Protein AF-A0A3N0ZT51-F1 (afdb_monomer_lite)

Radius of gyration: 13.77 Å; chains: 1; bounding box: 39×32×30 Å

Sequence (125 aa):
MFLSVLNQKEKENFIELAHYISACDADFSSIEKNWINRCSKEMNIENYKVQNKNLDEILKEFSSSSFVSKTSILLEILELMLSDTTYHIKEKEVVKRLCEDWKITDEQFENIIFWLKDKNHILNT

pLDDT: mean 88.54, std 10.06, range [50.12, 97.62]

Foldseek 3Di:
DLQCVDDPLLLLLLLLLLVQLCVVDPDSDPLSVVLSCVSCVVNVNNVRDHPNDDLVVSLVSCLPPDPSSLLVSLLSLVVSQVVDPDNDPVSVVSSVVSCVSSVPDPVNVVVSVVVSVVVVVVVVD

Secondary structure (DSSP, 8-state):
--GGGS-HHHHHHHHHHHHHHHTTSS---HHHHHHHHHHHHHHT-TT-------HHHHHHHHTTS-HHHHHHHHHHHHHHHHHSSS--HHHHHHHHHHHHHHT--HHHHHHHHHHHHHHHHHHT-

Structure (mmCIF, N/CA/C/O backbone):
data_AF-A0A3N0ZT51-F1
#
_entry.id   AF-A0A3N0ZT51-F1
#
loop_
_atom_site.group_PDB
_atom_site.id
_atom_site.type_symbol
_atom_site.label_atom_id
_atom_site.label_alt_id
_atom_site.label_comp_id
_atom_site.label_asym_id
_atom_site.label_entity_id
_atom_site.label_seq_id
_atom_site.pdbx_PDB_ins_code
_atom_site.Cartn_x
_atom_site.Cartn_y
_atom_site.Cartn_z
_atom_site.occupancy
_atom_site.B_iso_or_equiv
_atom_site.auth_seq_id
_atom_site.auth_comp_id
_atom_site.auth_asym_id
_atom_site.auth_atom_id
_atom_site.pdbx_PDB_model_num
ATOM 1 N N . MET A 1 1 ? 9.169 -4.769 5.806 1.00 83.12 1 MET A N 1
ATOM 2 C CA . MET A 1 1 ? 7.787 -4.315 5.660 1.00 83.12 1 MET A CA 1
ATOM 3 C C . MET A 1 1 ? 7.397 -3.533 6.913 1.00 83.12 1 MET A C 1
ATOM 5 O O . MET A 1 1 ? 7.953 -3.798 7.980 1.00 83.12 1 MET A O 1
ATOM 9 N N . PHE A 1 2 ? 6.544 -2.521 6.772 1.00 91.00 2 PHE A N 1
ATOM 10 C CA . PHE A 1 2 ? 6.125 -1.594 7.830 1.00 91.00 2 PHE A CA 1
ATOM 11 C C . PHE A 1 2 ? 4.629 -1.717 8.155 1.00 91.00 2 PHE A C 1
ATOM 13 O O . PHE A 1 2 ? 4.032 -0.783 8.686 1.00 91.00 2 PHE A O 1
ATOM 20 N N . LEU A 1 3 ? 3.994 -2.848 7.838 1.00 94.62 3 LEU A N 1
ATOM 21 C CA . LEU A 1 3 ? 2.533 -2.983 7.881 1.00 94.62 3 LEU A CA 1
ATOM 22 C C . LEU A 1 3 ? 1.979 -3.197 9.293 1.00 94.62 3 LEU A C 1
ATOM 24 O O . LEU A 1 3 ? 0.774 -3.087 9.525 1.00 94.62 3 LEU A O 1
ATOM 28 N N . SER A 1 4 ? 2.852 -3.457 10.265 1.00 92.25 4 SER A N 1
ATOM 29 C CA . SER A 1 4 ? 2.482 -3.575 11.679 1.00 92.25 4 SER A CA 1
ATOM 30 C C . SER A 1 4 ? 1.893 -2.289 12.274 1.00 92.25 4 SER A C 1
ATOM 32 O O . SER A 1 4 ? 1.164 -2.370 13.261 1.00 92.25 4 SER A O 1
ATOM 34 N N . VAL A 1 5 ? 2.157 -1.122 11.669 1.00 94.62 5 VAL A N 1
ATOM 35 C CA . VAL A 1 5 ? 1.617 0.177 12.119 1.00 94.62 5 VAL A CA 1
ATOM 36 C C . VAL A 1 5 ? 0.139 0.370 11.772 1.00 94.62 5 VAL A C 1
ATOM 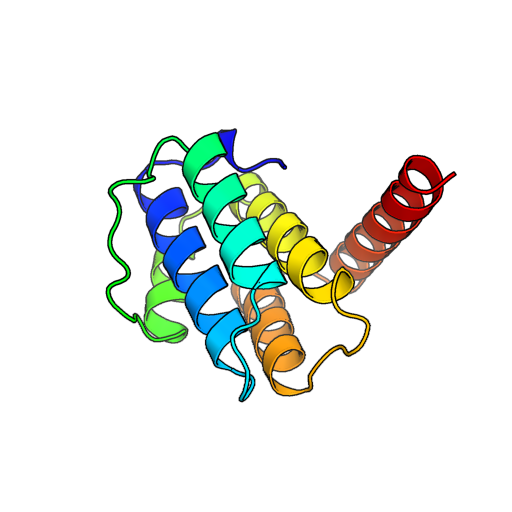38 O O . VAL A 1 5 ? -0.501 1.275 12.304 1.00 94.62 5 VAL A O 1
ATOM 41 N N . LEU A 1 6 ? -0.401 -0.456 10.872 1.00 97.00 6 LEU A N 1
ATOM 42 C CA . LEU A 1 6 ? -1.764 -0.326 10.375 1.00 97.00 6 LEU A CA 1
ATOM 43 C C . LEU A 1 6 ? -2.781 -0.841 11.395 1.00 97.00 6 LEU A C 1
ATOM 45 O O . LEU A 1 6 ? -2.596 -1.886 12.026 1.00 97.00 6 LEU A O 1
ATOM 49 N N . ASN A 1 7 ? -3.909 -0.144 11.518 1.00 96.44 7 ASN A N 1
ATOM 50 C CA . ASN A 1 7 ? -5.058 -0.676 12.249 1.00 96.44 7 ASN A CA 1
ATOM 51 C C . ASN A 1 7 ? -5.790 -1.757 11.429 1.00 96.44 7 ASN A C 1
ATOM 53 O O . ASN A 1 7 ? -5.563 -1.904 10.231 1.00 96.44 7 ASN A O 1
ATOM 57 N N . GLN A 1 8 ? -6.703 -2.506 12.054 1.00 96.00 8 GLN A N 1
ATOM 58 C CA . GLN A 1 8 ? -7.387 -3.630 11.396 1.00 96.00 8 GLN A CA 1
ATOM 59 C C . GLN A 1 8 ? -8.058 -3.247 10.066 1.00 96.00 8 GLN A C 1
ATOM 61 O O . GLN A 1 8 ? -7.908 -3.950 9.072 1.00 96.00 8 GLN A O 1
ATOM 66 N N . LYS A 1 9 ? -8.749 -2.106 10.027 1.00 95.81 9 LYS A N 1
ATOM 67 C CA . LYS A 1 9 ? -9.434 -1.630 8.823 1.00 95.81 9 LYS A CA 1
ATOM 68 C C . LYS A 1 9 ? -8.443 -1.240 7.724 1.00 95.81 9 LYS A C 1
ATOM 70 O O . LYS A 1 9 ? -8.695 -1.490 6.549 1.00 95.81 9 LYS A O 1
ATOM 75 N N . GLU A 1 10 ? -7.319 -0.634 8.093 1.00 97.50 10 GLU A N 1
ATOM 76 C CA . GLU A 1 10 ? -6.246 -0.292 7.155 1.00 97.50 10 GLU A CA 1
ATOM 77 C C . GLU A 1 10 ? -5.590 -1.545 6.569 1.00 97.50 10 GLU A C 1
ATOM 79 O O . GLU A 1 10 ? -5.355 -1.589 5.367 1.00 97.50 10 GLU A O 1
ATOM 84 N N . LYS A 1 11 ? -5.361 -2.581 7.386 1.00 97.62 11 LYS A N 1
ATOM 85 C CA . LYS A 1 11 ? -4.789 -3.862 6.940 1.00 97.62 11 LYS A CA 1
ATOM 86 C C . LYS A 1 11 ? -5.654 -4.540 5.877 1.00 97.62 11 LYS A C 1
ATOM 88 O O . LYS A 1 11 ? -5.149 -4.984 4.853 1.00 97.62 11 LYS A O 1
ATOM 93 N N . GLU A 1 12 ? -6.964 -4.588 6.099 1.00 97.00 12 GLU A N 1
ATOM 94 C CA . GLU A 1 12 ? -7.912 -5.175 5.145 1.00 97.00 12 GLU A CA 1
ATOM 95 C C . GLU A 1 12 ? -7.930 -4.400 3.822 1.00 97.00 12 GLU A C 1
ATOM 97 O O . GLU A 1 12 ? -7.799 -4.988 2.751 1.00 97.00 12 GLU A O 1
ATOM 102 N N . ASN A 1 13 ? -8.003 -3.066 3.885 1.00 97.06 13 ASN A N 1
ATOM 103 C CA . ASN A 1 13 ? -7.973 -2.235 2.678 1.00 97.06 13 ASN A CA 1
ATOM 104 C C . ASN A 1 13 ? -6.607 -2.236 1.982 1.00 97.06 13 ASN A C 1
ATOM 106 O O . ASN A 1 13 ? -6.548 -2.029 0.774 1.00 97.06 13 ASN A O 1
ATOM 110 N N . PHE A 1 14 ? -5.514 -2.489 2.705 1.00 97.19 14 PHE A N 1
ATOM 111 C CA . PHE A 1 14 ? -4.203 -2.678 2.094 1.00 97.19 14 PHE A CA 1
ATOM 112 C C . PHE A 1 14 ? -4.189 -3.930 1.215 1.00 97.19 14 PHE A C 1
ATOM 114 O O . PHE A 1 14 ? -3.679 -3.883 0.098 1.00 97.19 14 PHE A O 1
ATOM 121 N N . ILE A 1 15 ? -4.796 -5.030 1.675 1.00 96.50 15 ILE A N 1
ATOM 122 C CA . ILE A 1 15 ? -4.924 -6.242 0.858 1.00 96.50 15 ILE A CA 1
ATOM 123 C C . ILE A 1 15 ? -5.822 -5.994 -0.355 1.00 96.50 15 ILE A C 1
ATOM 125 O O . ILE A 1 15 ? -5.449 -6.410 -1.446 1.00 96.50 15 ILE A O 1
ATOM 129 N N . GLU A 1 16 ? -6.940 -5.273 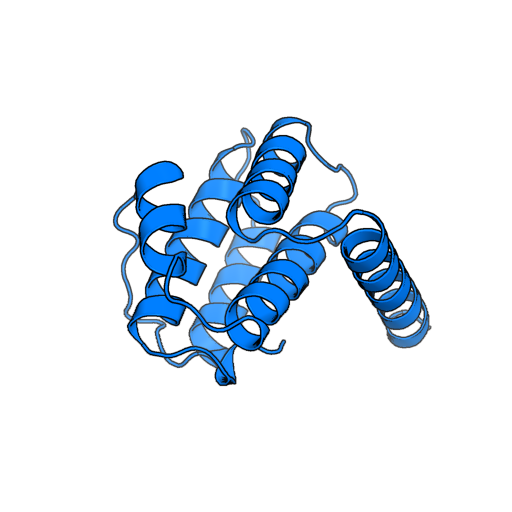-0.209 1.00 96.44 16 GLU A N 1
ATOM 130 C CA . GLU A 1 16 ? -7.759 -4.853 -1.361 1.00 96.44 16 GLU A CA 1
ATOM 131 C C . GLU A 1 16 ? -6.940 -4.045 -2.378 1.00 96.44 16 GLU A C 1
ATOM 133 O O . GLU A 1 16 ? -7.011 -4.316 -3.574 1.00 96.44 16 GLU A O 1
ATOM 138 N N . LEU A 1 17 ? -6.123 -3.093 -1.912 1.00 95.50 17 LEU A N 1
ATOM 139 C CA . LEU A 1 17 ? -5.272 -2.267 -2.769 1.00 95.50 17 LEU A CA 1
ATOM 140 C C . LEU A 1 17 ? -4.218 -3.095 -3.508 1.00 95.50 17 LEU A C 1
ATOM 142 O O . LEU A 1 17 ? -4.070 -2.949 -4.719 1.00 95.50 17 LEU A O 1
ATOM 146 N N . ALA A 1 18 ? -3.504 -3.970 -2.797 1.00 92.81 18 ALA A N 1
ATOM 147 C CA . ALA A 1 18 ? -2.496 -4.833 -3.400 1.00 92.81 18 ALA A CA 1
ATOM 148 C C . ALA A 1 18 ? -3.121 -5.762 -4.452 1.00 92.81 18 ALA A C 1
ATOM 150 O O . ALA A 1 18 ? -2.586 -5.911 -5.545 1.00 92.81 18 ALA A O 1
ATOM 151 N N . HIS A 1 19 ? -4.300 -6.319 -4.160 1.00 91.81 19 HIS A N 1
ATOM 152 C CA . HIS A 1 19 ? -5.026 -7.162 -5.107 1.00 91.81 19 HIS A CA 1
ATOM 153 C C . HIS A 1 19 ? -5.548 -6.376 -6.319 1.00 91.81 19 HIS A C 1
ATOM 155 O O . HIS A 1 19 ? -5.544 -6.901 -7.428 1.00 91.81 19 HIS A O 1
ATOM 161 N N . TYR A 1 20 ? -5.983 -5.126 -6.124 1.00 91.88 20 TYR A N 1
ATOM 162 C CA . TYR A 1 20 ? -6.405 -4.236 -7.206 1.00 91.88 20 TYR A CA 1
ATOM 163 C C . TYR A 1 20 ? -5.242 -3.921 -8.154 1.00 91.88 20 TYR A C 1
ATOM 165 O O . TYR A 1 20 ? -5.403 -4.025 -9.369 1.00 91.88 20 TYR A O 1
ATOM 173 N N . ILE A 1 21 ? -4.073 -3.561 -7.611 1.00 88.56 21 ILE A N 1
ATOM 174 C CA . ILE A 1 21 ? -2.874 -3.232 -8.399 1.00 88.56 21 ILE A CA 1
ATOM 175 C C . ILE A 1 21 ? -2.424 -4.450 -9.196 1.00 88.56 21 ILE A C 1
ATOM 177 O O . ILE A 1 21 ? -2.342 -4.372 -10.417 1.00 88.56 21 ILE A O 1
ATOM 181 N N . SER A 1 22 ? -2.286 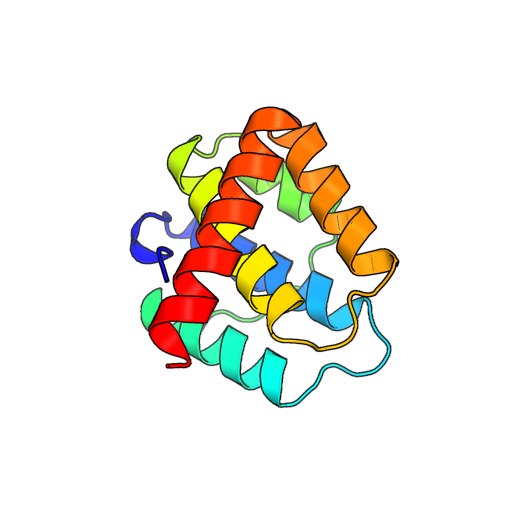-5.601 -8.543 1.00 84.50 22 SER A N 1
ATOM 182 C CA . SER A 1 22 ? -1.883 -6.837 -9.216 1.00 84.50 22 SER A CA 1
ATOM 183 C C . SER A 1 22 ? -2.902 -7.392 -10.220 1.00 84.50 22 SER A C 1
ATOM 185 O O . SER A 1 22 ? -2.590 -8.286 -11.002 1.00 84.50 22 SER A O 1
ATOM 187 N N . ALA A 1 23 ? -4.141 -6.892 -10.214 1.00 84.56 23 ALA A N 1
ATOM 188 C CA . ALA A 1 23 ? -5.161 -7.220 -11.211 1.00 84.56 23 ALA A CA 1
ATOM 189 C C . ALA A 1 23 ? -5.246 -6.193 -12.356 1.00 84.56 23 ALA A C 1
ATOM 191 O O . ALA A 1 23 ? -6.030 -6.378 -13.291 1.00 84.56 23 ALA A O 1
ATOM 192 N N . CYS A 1 24 ? -4.491 -5.089 -12.290 1.00 79.69 24 CYS A N 1
ATOM 193 C CA . CYS A 1 24 ? -4.473 -4.077 -13.347 1.00 79.69 24 CYS A CA 1
ATOM 194 C C . CYS A 1 24 ? -3.776 -4.591 -14.615 1.00 79.69 24 CYS A C 1
ATOM 196 O O . CYS A 1 24 ? -4.172 -4.207 -15.731 1.00 79.69 24 CYS A O 1
ATOM 198 N N . ASP A 1 25 ? -2.807 -5.488 -14.442 1.00 69.62 25 ASP A N 1
ATOM 199 C CA . ASP A 1 25 ? -2.130 -6.193 -15.520 1.00 69.62 25 ASP A CA 1
ATOM 200 C C . ASP A 1 25 ? -2.780 -7.545 -15.817 1.00 69.62 25 ASP A C 1
ATOM 202 O O . ASP A 1 25 ? -3.536 -8.109 -15.027 1.00 69.62 25 ASP A O 1
ATOM 206 N N . ALA A 1 26 ? -2.548 -8.041 -17.033 1.00 57.84 26 ALA A N 1
ATOM 207 C CA . ALA A 1 26 ? -3.212 -9.243 -17.532 1.00 57.84 26 ALA A CA 1
ATOM 208 C C . ALA A 1 26 ? -2.737 -10.535 -16.842 1.00 57.84 26 ALA A C 1
ATOM 210 O O . ALA A 1 26 ? -3.337 -11.585 -17.076 1.00 57.84 26 ALA A O 1
ATOM 211 N N . ASP A 1 27 ? -1.685 -10.473 -16.022 1.00 62.91 27 ASP A N 1
ATOM 212 C CA . ASP A 1 27 ? -1.069 -11.648 -15.419 1.00 62.91 27 ASP A CA 1
ATOM 213 C C . ASP A 1 27 ? -0.766 -11.414 -13.935 1.00 62.91 27 ASP A C 1
ATOM 215 O O . ASP A 1 27 ? 0.290 -10.907 -13.572 1.00 62.91 27 ASP A O 1
ATOM 219 N N . PHE A 1 28 ? -1.711 -11.799 -13.069 1.00 69.12 28 PHE A N 1
ATOM 220 C CA . PHE A 1 28 ? -1.505 -11.819 -11.620 1.00 69.12 28 PHE A CA 1
ATOM 221 C C . PHE A 1 28 ? -0.490 -12.914 -11.272 1.00 69.12 28 PHE A C 1
ATOM 223 O O . PHE A 1 28 ? -0.835 -14.098 -11.081 1.00 69.12 28 PHE A O 1
ATOM 230 N N . SER A 1 29 ? 0.776 -12.521 -11.234 1.00 72.94 29 SER A N 1
ATOM 231 C CA . SER A 1 29 ? 1.915 -13.421 -11.227 1.00 72.94 29 SER A CA 1
ATOM 232 C C . SER A 1 29 ? 2.018 -14.195 -9.909 1.00 72.94 29 SER A C 1
ATOM 234 O O . SER A 1 29 ? 1.477 -13.834 -8.858 1.00 72.94 29 SER A O 1
ATOM 236 N N . SER A 1 30 ? 2.753 -15.309 -9.926 1.00 78.44 30 SER A N 1
ATOM 237 C CA . SER A 1 30 ? 3.064 -16.043 -8.694 1.00 78.44 30 SER A CA 1
ATOM 238 C C . SER A 1 30 ? 3.903 -15.222 -7.709 1.00 78.44 30 SER A C 1
ATOM 240 O O . SER A 1 30 ? 3.858 -15.490 -6.509 1.00 78.44 30 SER A O 1
ATOM 242 N N . ILE A 1 31 ? 4.675 -14.246 -8.200 1.00 78.88 31 ILE A N 1
ATOM 243 C CA . ILE A 1 31 ? 5.520 -13.375 -7.373 1.00 78.88 31 ILE A CA 1
ATOM 244 C C . ILE A 1 31 ? 4.632 -12.468 -6.522 1.00 78.88 31 ILE A C 1
ATOM 246 O O . ILE A 1 31 ? 4.767 -12.463 -5.298 1.00 78.88 31 ILE A O 1
ATOM 250 N N . GLU A 1 32 ? 3.659 -11.805 -7.141 1.00 82.44 32 GLU A N 1
ATOM 251 C CA . GLU A 1 32 ? 2.728 -10.909 -6.451 1.00 82.44 32 GLU A CA 1
ATOM 252 C C . GLU A 1 32 ? 1.850 -11.663 -5.450 1.00 82.44 32 GLU A C 1
ATOM 254 O O . GLU A 1 32 ? 1.715 -11.248 -4.300 1.00 82.44 32 GLU A O 1
ATOM 259 N N . LYS A 1 33 ? 1.335 -12.844 -5.822 1.00 87.06 33 LYS A N 1
ATOM 260 C CA . LYS A 1 33 ? 0.587 -13.718 -4.896 1.00 87.06 33 LYS A CA 1
ATOM 261 C C . LYS A 1 33 ? 1.405 -14.077 -3.659 1.00 87.06 33 LYS A C 1
ATOM 263 O O . LYS A 1 33 ? 0.901 -14.041 -2.534 1.00 87.06 33 LYS A O 1
ATOM 268 N N . ASN A 1 34 ? 2.673 -14.433 -3.858 1.00 88.81 34 ASN A N 1
ATOM 269 C CA . ASN A 1 34 ? 3.574 -14.754 -2.758 1.00 88.81 34 ASN A CA 1
ATOM 270 C C . ASN A 1 34 ? 3.870 -13.526 -1.892 1.00 88.81 34 ASN A C 1
ATOM 272 O O . ASN A 1 34 ? 3.959 -13.662 -0.671 1.00 88.81 34 ASN A O 1
ATOM 276 N N . TRP A 1 35 ? 4.004 -12.347 -2.498 1.00 89.44 35 TRP A N 1
ATOM 277 C CA . TRP A 1 35 ? 4.213 -11.093 -1.783 1.00 89.44 35 TRP A CA 1
ATOM 278 C C . TRP A 1 35 ? 2.991 -10.712 -0.933 1.00 89.44 35 TRP A C 1
ATOM 280 O O . TRP A 1 35 ? 3.131 -10.542 0.277 1.00 89.44 35 TRP A O 1
ATOM 290 N N . ILE A 1 36 ? 1.781 -10.732 -1.504 1.00 92.00 36 ILE A N 1
ATOM 291 C CA . ILE A 1 36 ? 0.523 -10.452 -0.786 1.00 92.00 36 ILE A CA 1
ATOM 292 C C . ILE A 1 36 ? 0.326 -11.419 0.392 1.00 92.00 36 ILE A C 1
ATOM 294 O O . ILE A 1 36 ? -0.101 -11.016 1.478 1.00 92.00 36 ILE A O 1
ATOM 298 N N . ASN A 1 37 ? 0.686 -12.696 0.223 1.00 92.81 37 ASN A N 1
ATOM 299 C CA . ASN A 1 37 ? 0.647 -13.679 1.309 1.00 92.81 37 ASN A CA 1
ATOM 300 C C . ASN A 1 37 ? 1.621 -13.315 2.448 1.00 92.81 37 ASN A C 1
ATOM 302 O O . ASN A 1 37 ? 1.261 -13.406 3.621 1.00 92.81 37 ASN A O 1
ATOM 306 N N . ARG A 1 38 ? 2.839 -12.847 2.134 1.00 93.44 38 ARG A N 1
ATOM 307 C CA . ARG A 1 38 ? 3.792 -12.373 3.158 1.00 93.44 38 ARG A CA 1
ATOM 308 C C . ARG A 1 38 ? 3.241 -11.172 3.924 1.00 93.44 38 ARG A C 1
ATOM 310 O O . ARG A 1 38 ? 3.286 -11.196 5.151 1.00 93.44 38 ARG A O 1
ATOM 317 N N . CYS A 1 39 ? 2.660 -10.195 3.230 1.00 94.06 39 CYS A N 1
ATOM 318 C CA . CYS A 1 39 ? 2.013 -9.050 3.871 1.00 94.06 39 CYS A CA 1
ATOM 319 C C . CYS A 1 39 ? 0.854 -9.482 4.780 1.00 94.06 39 CYS A C 1
ATOM 321 O O . CYS A 1 39 ? 0.734 -9.015 5.910 1.00 94.06 39 CYS A O 1
ATOM 323 N N . SER A 1 40 ? 0.019 -10.417 4.314 1.00 95.12 40 SER A N 1
ATOM 324 C CA . SER A 1 40 ? -1.110 -10.945 5.095 1.00 95.12 40 SER A CA 1
ATOM 325 C C . SER A 1 40 ? -0.643 -11.596 6.399 1.00 95.12 40 SER A C 1
ATOM 327 O O . SER A 1 40 ? -1.247 -11.364 7.447 1.00 95.12 40 SER A O 1
ATOM 329 N N . LYS A 1 41 ? 0.462 -12.354 6.347 1.00 95.31 41 LYS A N 1
ATOM 330 C CA . LYS A 1 41 ? 1.097 -12.974 7.521 1.00 95.31 41 LYS A CA 1
ATOM 331 C C . LYS A 1 41 ? 1.680 -11.953 8.486 1.00 95.31 41 LYS A C 1
ATOM 333 O O . LYS A 1 41 ? 1.440 -12.041 9.682 1.00 95.31 41 LYS A O 1
ATOM 338 N N . GLU A 1 42 ? 2.421 -10.966 7.987 1.00 94.81 42 GLU A N 1
ATOM 339 C CA . GLU A 1 42 ? 2.967 -9.893 8.830 1.00 94.81 42 GLU A CA 1
ATOM 340 C C . GLU A 1 42 ? 1.856 -9.157 9.594 1.00 94.81 42 GLU A C 1
ATOM 342 O O . GLU A 1 42 ? 1.979 -8.859 10.784 1.00 94.81 42 GLU A O 1
ATOM 347 N N . MET A 1 43 ? 0.738 -8.896 8.917 1.00 96.12 43 MET A N 1
ATOM 348 C CA . MET A 1 43 ? -0.404 -8.190 9.484 1.00 96.12 43 MET A CA 1
ATOM 349 C C . MET A 1 43 ? -1.317 -9.067 10.356 1.00 96.12 43 MET A C 1
ATOM 351 O O . MET A 1 43 ? -2.159 -8.500 11.060 1.00 96.12 43 MET A O 1
ATOM 355 N N . ASN A 1 44 ? -1.127 -10.393 10.368 1.00 95.94 44 ASN A N 1
ATOM 356 C CA . ASN A 1 44 ? -1.991 -11.400 11.003 1.00 95.94 44 ASN A CA 1
ATOM 357 C C . ASN A 1 44 ? -3.452 -11.355 10.504 1.00 95.94 44 ASN A C 1
ATOM 359 O O . ASN A 1 44 ? -4.392 -11.337 11.302 1.00 95.94 44 ASN A O 1
ATOM 363 N N . ILE A 1 45 ? -3.648 -11.269 9.184 1.00 96.25 45 ILE A N 1
ATOM 364 C CA . ILE A 1 45 ? -4.973 -11.218 8.539 1.00 96.25 45 ILE A CA 1
ATOM 365 C C . ILE A 1 45 ? -5.129 -12.237 7.403 1.00 96.25 45 ILE A C 1
ATOM 367 O O . ILE A 1 45 ? -5.885 -12.018 6.463 1.00 96.25 45 ILE A O 1
ATOM 371 N N . GLU A 1 46 ? -4.455 -13.381 7.478 1.00 94.75 46 GLU A N 1
ATOM 372 C CA . GLU A 1 46 ? -4.474 -14.429 6.444 1.00 94.75 46 GLU A CA 1
ATOM 373 C C . GLU A 1 46 ? -5.875 -14.993 6.160 1.00 94.75 46 GLU A C 1
ATOM 375 O O . GLU A 1 46 ? -6.116 -15.573 5.104 1.00 94.75 46 GLU A O 1
ATOM 380 N N . ASN A 1 47 ? -6.810 -14.816 7.096 1.00 93.31 47 ASN A N 1
ATOM 381 C CA . ASN A 1 47 ? -8.206 -15.225 6.944 1.00 93.31 47 ASN A CA 1
ATOM 382 C C . ASN A 1 47 ? -9.071 -14.188 6.207 1.00 93.31 47 ASN A C 1
ATOM 384 O O . ASN A 1 47 ? -10.243 -14.463 5.932 1.00 93.31 47 ASN A O 1
ATOM 388 N N . TYR A 1 48 ? -8.533 -12.999 5.914 1.00 95.19 48 TYR A N 1
ATOM 389 C CA . TYR A 1 48 ? -9.240 -11.981 5.150 1.00 95.19 48 TYR A CA 1
ATOM 390 C C . TYR A 1 48 ? -9.486 -12.466 3.721 1.00 95.19 48 TYR A C 1
ATOM 392 O O . TYR A 1 48 ? -8.603 -13.014 3.063 1.00 95.19 48 TYR A O 1
ATOM 400 N N . LYS A 1 49 ? -10.708 -12.256 3.234 1.00 93.81 49 LYS A 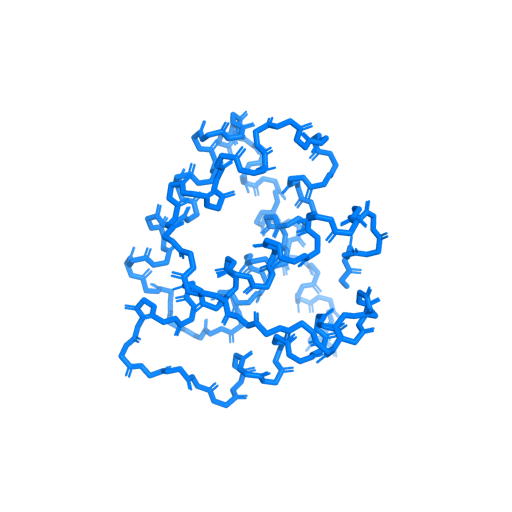N 1
ATOM 401 C CA . LYS A 1 49 ? -11.096 -12.590 1.864 1.00 93.81 49 LYS A CA 1
ATOM 402 C C . LYS A 1 49 ? -11.312 -11.305 1.096 1.00 93.81 49 LYS A C 1
ATOM 404 O O . LYS A 1 49 ? -12.125 -10.487 1.519 1.00 93.81 49 LYS A O 1
ATOM 409 N N . VAL A 1 50 ? -10.636 -11.187 -0.041 1.00 94.19 50 VAL A N 1
ATOM 410 C CA . VAL A 1 50 ? -10.773 -10.044 -0.943 1.00 94.19 50 VAL A CA 1
ATOM 411 C C . VAL A 1 50 ? -12.225 -9.904 -1.399 1.00 94.19 50 VAL A C 1
ATOM 413 O O . VAL A 1 50 ? -12.857 -10.875 -1.822 1.00 94.19 50 VAL A O 1
ATOM 416 N N . GLN A 1 51 ? -12.750 -8.693 -1.278 1.00 95.44 51 GLN A N 1
ATOM 417 C CA . GLN A 1 51 ? -14.100 -8.277 -1.639 1.00 95.44 51 GLN A CA 1
ATOM 418 C C . GLN A 1 51 ? -14.152 -7.627 -3.030 1.00 95.44 51 GLN A C 1
ATOM 420 O O . GLN A 1 51 ? -15.246 -7.401 -3.540 1.00 95.44 51 GLN A O 1
ATOM 425 N N . ASN A 1 52 ? -12.998 -7.389 -3.665 1.00 93.00 52 ASN A N 1
ATOM 426 C CA . ASN A 1 52 ? -12.854 -6.745 -4.975 1.00 93.00 52 ASN A CA 1
ATOM 427 C C . ASN A 1 52 ? -13.401 -5.313 -4.976 1.00 93.00 52 ASN A C 1
ATOM 429 O O . ASN A 1 52 ? -14.152 -4.922 -5.874 1.00 93.00 52 ASN A O 1
ATOM 433 N N . LYS A 1 53 ? -13.035 -4.538 -3.950 1.00 94.12 53 LYS A N 1
ATOM 434 C CA . LYS A 1 53 ? -13.380 -3.116 -3.888 1.00 94.12 53 LYS A CA 1
ATOM 435 C C . LYS A 1 53 ? -12.766 -2.372 -5.071 1.00 94.12 53 LYS A C 1
ATOM 437 O O . LYS A 1 53 ? -11.657 -2.681 -5.511 1.00 94.12 53 LYS A O 1
ATOM 442 N N . ASN A 1 54 ? -13.470 -1.364 -5.571 1.00 94.19 54 ASN A N 1
ATOM 443 C CA . ASN A 1 54 ? -12.883 -0.472 -6.567 1.00 94.19 54 ASN A CA 1
ATOM 444 C C . ASN A 1 54 ? -11.920 0.530 -5.904 1.00 94.19 54 ASN A C 1
ATOM 446 O O . ASN A 1 54 ? -11.941 0.735 -4.689 1.00 94.19 54 ASN A O 1
ATOM 450 N N . LEU A 1 55 ? -11.073 1.178 -6.707 1.00 93.12 55 LEU A N 1
ATOM 451 C CA . LEU A 1 55 ? -10.040 2.064 -6.173 1.00 93.12 55 LEU A CA 1
ATOM 452 C C . LEU A 1 55 ? -10.613 3.263 -5.398 1.00 93.12 55 LEU A C 1
ATOM 454 O O . LEU A 1 55 ? -10.030 3.662 -4.397 1.00 93.12 55 LEU A O 1
ATOM 458 N N . ASP A 1 56 ? -11.763 3.812 -5.797 1.00 94.56 56 ASP A N 1
ATOM 459 C CA . ASP A 1 56 ? -12.380 4.952 -5.100 1.00 94.56 56 ASP A CA 1
ATOM 460 C C . ASP A 1 56 ? -12.878 4.555 -3.702 1.00 94.56 56 ASP A C 1
ATOM 462 O O . ASP A 1 56 ? -12.713 5.305 -2.737 1.00 94.56 56 ASP A O 1
ATOM 466 N N . GLU A 1 57 ? -13.442 3.352 -3.570 1.00 94.81 57 GLU A N 1
ATOM 467 C CA . GLU A 1 57 ? -13.825 2.778 -2.277 1.00 94.81 57 GLU A CA 1
ATOM 468 C C . GLU A 1 57 ? -12.604 2.583 -1.380 1.00 94.81 57 GLU A C 1
ATOM 470 O O . GLU A 1 57 ? -12.634 2.973 -0.214 1.00 94.81 57 GLU A O 1
ATOM 475 N N . ILE A 1 58 ? -11.518 2.033 -1.927 1.00 95.44 58 ILE A N 1
ATOM 476 C CA . ILE A 1 58 ? -10.271 1.800 -1.193 1.00 95.44 58 ILE A CA 1
ATOM 477 C C . ILE A 1 58 ? -9.674 3.129 -0.703 1.00 95.44 58 ILE A C 1
ATOM 479 O O . ILE A 1 58 ? -9.374 3.270 0.484 1.00 95.44 58 ILE A O 1
ATOM 483 N N . LEU A 1 59 ? -9.539 4.130 -1.581 1.00 93.81 59 LEU A N 1
ATOM 484 C CA . LEU A 1 59 ? -8.970 5.436 -1.225 1.00 93.81 59 LEU A CA 1
ATOM 485 C C . LEU A 1 59 ? -9.792 6.154 -0.154 1.00 93.81 59 LEU A C 1
ATOM 487 O O . LEU A 1 59 ? -9.231 6.738 0.780 1.00 93.81 59 LEU A O 1
ATOM 491 N N . LYS A 1 60 ? -11.123 6.057 -0.233 1.00 94.00 60 LYS A N 1
ATOM 492 C CA . LYS A 1 60 ? -12.021 6.627 0.773 1.00 94.00 60 LYS A CA 1
ATOM 493 C C . LYS A 1 60 ? -11.744 6.067 2.166 1.00 94.00 60 LYS A C 1
ATOM 495 O O . LYS A 1 60 ? -11.768 6.831 3.133 1.00 94.00 60 LYS A O 1
ATOM 500 N N . GLU A 1 61 ? -11.442 4.776 2.282 1.00 94.00 61 GLU A N 1
ATOM 501 C CA . GLU A 1 61 ? -11.158 4.144 3.574 1.00 94.00 61 GLU A CA 1
ATOM 502 C C . GLU A 1 61 ? -9.833 4.597 4.193 1.00 94.00 61 GLU A C 1
ATOM 504 O O . GLU A 1 61 ? -9.705 4.604 5.419 1.00 94.00 61 GLU A O 1
ATOM 509 N N . PHE A 1 62 ? -8.890 5.063 3.371 1.00 94.69 62 PHE A N 1
ATOM 510 C CA . PHE A 1 62 ? -7.633 5.652 3.829 1.00 94.69 62 PHE A CA 1
ATOM 511 C C . PHE A 1 62 ? -7.706 7.162 4.070 1.00 94.69 62 PHE A C 1
ATOM 513 O O . PHE A 1 62 ? -6.747 7.747 4.571 1.00 94.69 62 PHE A O 1
ATOM 520 N N . SER A 1 63 ? -8.816 7.834 3.755 1.00 90.38 63 SER A N 1
ATOM 521 C CA . SER A 1 63 ? -8.918 9.297 3.879 1.00 90.38 63 SER A CA 1
ATOM 522 C C . SER A 1 63 ? -8.559 9.802 5.286 1.00 90.38 63 SER A C 1
ATOM 524 O O . SER A 1 63 ? -7.756 10.731 5.421 1.00 90.38 63 SER A O 1
ATOM 526 N N . SER A 1 64 ? -9.050 9.121 6.328 1.00 89.62 64 SER A N 1
ATOM 527 C CA . SER A 1 64 ? -8.783 9.417 7.742 1.00 89.62 64 SER A CA 1
ATOM 528 C C . SER A 1 64 ? -7.519 8.762 8.309 1.00 89.62 64 SER A C 1
ATOM 530 O O . SER A 1 64 ? -7.221 8.950 9.488 1.00 89.62 64 SER A O 1
ATOM 532 N N . SER A 1 65 ? -6.789 7.975 7.516 1.00 96.06 65 SER A N 1
ATOM 533 C CA . SER A 1 65 ? -5.556 7.329 7.964 1.00 96.06 65 SER A CA 1
ATOM 534 C C . SER A 1 65 ? -4.464 8.347 8.261 1.00 96.06 65 SER A C 1
ATOM 536 O O . SER A 1 65 ? -4.359 9.398 7.614 1.00 96.06 65 SER A O 1
ATOM 538 N N . SER A 1 66 ? -3.626 8.002 9.240 1.00 95.56 66 SER A N 1
ATOM 539 C CA . SER A 1 66 ? -2.474 8.816 9.614 1.00 95.56 66 SER A CA 1
ATOM 540 C C . SER A 1 66 ? -1.487 8.940 8.448 1.00 9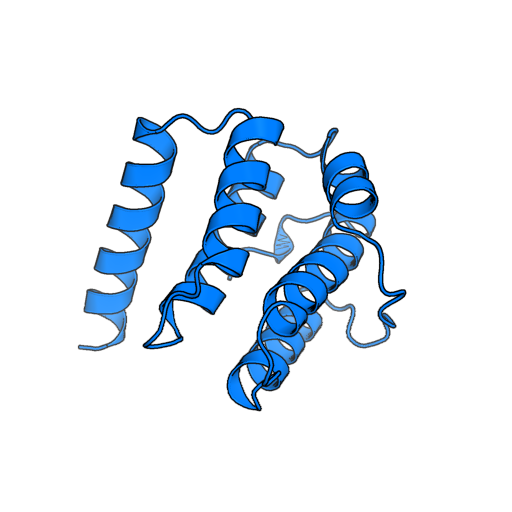5.56 66 SER A C 1
ATOM 542 O O . SER A 1 66 ? -1.420 8.070 7.575 1.00 95.56 66 SER A O 1
ATOM 544 N N . PHE A 1 67 ? -0.686 10.008 8.442 1.00 92.12 67 PHE A N 1
ATOM 545 C CA . PHE A 1 67 ? 0.390 10.163 7.459 1.00 92.12 67 PHE A CA 1
ATOM 546 C C . PHE A 1 67 ? 1.376 8.985 7.503 1.00 92.12 67 PHE A C 1
ATOM 548 O O . PHE A 1 67 ? 1.820 8.519 6.457 1.00 92.12 67 PHE A O 1
ATOM 555 N N . VAL A 1 68 ? 1.656 8.457 8.702 1.00 94.12 68 VAL A N 1
ATOM 556 C CA . VAL A 1 68 ? 2.508 7.275 8.893 1.00 94.12 68 VAL A CA 1
ATOM 557 C C . VAL A 1 68 ? 1.900 6.058 8.198 1.00 94.12 68 VAL A C 1
ATOM 559 O O . VAL A 1 68 ? 2.573 5.459 7.370 1.00 94.12 68 VAL A O 1
ATOM 562 N N . SER A 1 69 ? 0.620 5.749 8.442 1.00 96.31 69 SER A N 1
ATOM 563 C CA . SER A 1 69 ? -0.073 4.622 7.797 1.00 96.31 69 SER A CA 1
ATOM 564 C C . SER A 1 69 ? -0.039 4.739 6.269 1.00 96.31 69 SER A C 1
ATOM 566 O O . SER A 1 69 ? 0.337 3.790 5.589 1.00 96.31 69 SER A O 1
ATOM 568 N N . LYS A 1 70 ? -0.372 5.918 5.726 1.00 95.50 70 LYS A N 1
ATOM 569 C CA . LYS A 1 70 ? -0.351 6.192 4.276 1.00 95.50 70 LYS A CA 1
ATOM 570 C C . LYS A 1 70 ? 1.042 6.007 3.678 1.00 95.50 70 LYS A C 1
ATOM 572 O O . LYS A 1 70 ? 1.193 5.351 2.655 1.00 95.50 70 LYS A O 1
ATOM 577 N N . THR A 1 71 ? 2.067 6.537 4.340 1.00 92.38 71 THR A N 1
ATOM 578 C CA . THR A 1 71 ? 3.455 6.428 3.870 1.00 92.38 71 THR A CA 1
ATOM 579 C C . THR A 1 71 ? 3.951 4.985 3.938 1.00 92.38 71 THR A C 1
ATOM 581 O O . THR A 1 71 ? 4.588 4.522 2.998 1.00 92.38 71 THR A O 1
ATOM 584 N N . SER A 1 72 ? 3.613 4.244 5.000 1.00 94.81 72 SER A N 1
ATOM 585 C CA . SER A 1 72 ? 3.908 2.811 5.103 1.00 94.81 72 SER A CA 1
ATOM 586 C C . SER A 1 72 ? 3.242 2.023 3.980 1.00 94.81 72 SER A C 1
ATOM 588 O O . SER A 1 72 ? 3.915 1.236 3.328 1.00 94.81 72 SER A O 1
ATOM 590 N N . ILE A 1 73 ? 1.962 2.275 3.686 1.00 95.75 73 ILE A N 1
ATOM 591 C CA . ILE A 1 73 ? 1.269 1.633 2.559 1.00 95.75 73 ILE A CA 1
ATOM 592 C C . ILE A 1 73 ? 1.964 1.962 1.235 1.00 95.75 73 ILE A C 1
ATOM 594 O O . ILE A 1 73 ? 2.243 1.053 0.458 1.00 95.75 73 ILE A O 1
ATOM 598 N N . LEU A 1 74 ? 2.267 3.241 0.984 1.00 94.75 74 LEU A N 1
ATOM 599 C CA . LEU A 1 74 ? 2.926 3.673 -0.248 1.00 94.75 74 LEU A CA 1
ATOM 600 C C . LEU A 1 74 ? 4.276 2.972 -0.440 1.00 94.75 74 LEU A C 1
ATOM 602 O O . LEU A 1 74 ? 4.562 2.500 -1.534 1.00 94.75 74 LEU A O 1
ATOM 606 N N . LEU A 1 75 ? 5.081 2.871 0.622 1.00 93.38 75 LEU A N 1
ATOM 607 C CA . LEU A 1 75 ? 6.373 2.184 0.595 1.00 93.38 75 LEU A CA 1
ATOM 608 C C . LEU A 1 75 ? 6.238 0.719 0.171 1.00 93.38 75 LEU A C 1
ATOM 610 O O . LEU A 1 75 ? 6.975 0.278 -0.707 1.00 93.38 75 LEU A O 1
ATOM 614 N N . GLU A 1 76 ? 5.294 -0.016 0.759 1.00 92.31 76 GLU A N 1
ATOM 615 C CA . GLU A 1 76 ? 5.100 -1.432 0.433 1.00 92.31 76 GLU A CA 1
ATOM 616 C C . GLU A 1 76 ? 4.548 -1.626 -0.985 1.00 92.31 76 GLU A C 1
ATOM 618 O O . GLU A 1 76 ? 5.016 -2.496 -1.713 1.00 92.31 76 GLU A O 1
ATOM 623 N N . ILE A 1 77 ? 3.602 -0.788 -1.421 1.00 91.88 77 ILE A N 1
ATOM 624 C CA . ILE A 1 77 ? 3.088 -0.835 -2.798 1.00 91.88 77 ILE A CA 1
ATOM 625 C C . ILE A 1 77 ? 4.200 -0.547 -3.815 1.00 91.88 77 ILE A C 1
ATOM 627 O O . ILE A 1 77 ? 4.321 -1.244 -4.820 1.00 91.88 77 ILE A O 1
ATOM 631 N N . LEU A 1 78 ? 5.053 0.443 -3.549 1.00 89.25 78 LEU A N 1
ATOM 632 C CA . LEU A 1 78 ? 6.193 0.735 -4.414 1.00 89.25 78 LEU A CA 1
ATOM 633 C C . LEU A 1 78 ? 7.219 -0.402 -4.413 1.00 89.25 78 LEU A C 1
ATOM 635 O O . LEU A 1 78 ? 7.821 -0.659 -5.450 1.00 89.25 78 LEU A O 1
ATOM 639 N N . GLU A 1 79 ? 7.418 -1.093 -3.290 1.00 85.75 79 GLU A N 1
ATOM 640 C CA . GLU A 1 79 ? 8.280 -2.277 -3.221 1.00 85.75 79 GLU A CA 1
ATOM 641 C C . GLU A 1 79 ? 7.739 -3.431 -4.073 1.00 85.75 79 GLU A C 1
ATOM 643 O O . GLU A 1 79 ? 8.519 -4.045 -4.802 1.00 85.75 79 GLU A O 1
ATOM 648 N N . LEU A 1 80 ? 6.424 -3.679 -4.049 1.00 84.25 80 LEU A N 1
ATOM 649 C CA . LEU A 1 80 ? 5.769 -4.636 -4.947 1.00 84.25 80 LEU A CA 1
ATOM 650 C C . LEU A 1 80 ? 6.042 -4.275 -6.414 1.00 84.25 80 LEU A C 1
ATOM 652 O O . LEU A 1 80 ? 6.568 -5.096 -7.163 1.00 84.25 80 LEU A O 1
ATOM 656 N N . MET A 1 81 ? 5.777 -3.028 -6.800 1.00 79.81 81 MET A N 1
ATOM 657 C CA . MET A 1 81 ? 5.899 -2.580 -8.192 1.00 79.81 81 MET A CA 1
ATOM 658 C C . MET A 1 81 ? 7.350 -2.500 -8.688 1.00 79.81 81 MET A C 1
ATOM 660 O O . MET A 1 81 ? 7.623 -2.723 -9.860 1.00 79.81 81 MET A O 1
ATOM 664 N N . LEU A 1 82 ? 8.307 -2.172 -7.814 1.00 75.62 82 LEU A N 1
ATOM 665 C CA . LEU A 1 82 ? 9.738 -2.155 -8.153 1.00 75.62 82 LEU A CA 1
ATOM 666 C C . LEU A 1 82 ? 10.367 -3.554 -8.156 1.00 75.62 82 LEU A C 1
ATOM 668 O O . LEU A 1 82 ? 11.501 -3.699 -8.612 1.00 75.62 82 LEU A O 1
ATOM 672 N N . SER A 1 83 ? 9.677 -4.561 -7.610 1.00 68.12 83 SER A N 1
ATOM 673 C CA . SER A 1 83 ? 10.126 -5.952 -7.679 1.00 68.12 83 SER A CA 1
ATOM 674 C C . SER A 1 83 ? 9.899 -6.566 -9.059 1.00 68.12 83 SER A C 1
ATOM 676 O O . SER A 1 83 ? 10.634 -7.480 -9.442 1.00 68.12 83 SER A O 1
ATOM 678 N N . ASP A 1 84 ? 8.938 -6.034 -9.821 1.00 59.97 84 ASP A N 1
ATOM 679 C CA . ASP A 1 84 ? 8.778 -6.367 -11.227 1.00 59.97 84 ASP A CA 1
ATOM 680 C C . ASP A 1 84 ? 9.729 -5.520 -12.087 1.00 59.97 84 ASP A C 1
ATOM 682 O O . ASP A 1 84 ? 9.931 -4.320 -11.895 1.00 59.97 84 ASP A O 1
ATOM 686 N N . THR A 1 85 ? 10.346 -6.166 -13.070 1.00 53.72 85 THR A N 1
ATOM 687 C CA . THR A 1 85 ? 11.218 -5.518 -14.056 1.00 53.72 85 THR A CA 1
ATOM 688 C C . THR A 1 85 ? 10.455 -4.602 -15.017 1.00 53.72 85 THR A C 1
ATOM 690 O O . THR A 1 85 ? 11.083 -3.816 -15.733 1.00 53.72 85 THR A O 1
ATOM 693 N N . THR A 1 86 ? 9.118 -4.671 -15.025 1.00 58.34 86 THR A N 1
ATOM 694 C CA . THR A 1 86 ? 8.258 -3.880 -15.910 1.00 58.34 86 THR A CA 1
ATOM 695 C C . THR A 1 86 ? 7.244 -3.070 -15.106 1.00 58.34 86 THR A C 1
ATOM 697 O O . THR A 1 86 ? 6.262 -3.590 -14.611 1.00 58.34 86 THR A O 1
ATOM 700 N N . TYR A 1 87 ? 7.469 -1.761 -15.010 1.00 63.06 87 TYR A N 1
ATOM 701 C CA . TYR A 1 87 ? 6.563 -0.832 -14.330 1.00 63.06 87 TYR A CA 1
ATOM 702 C C . TYR A 1 87 ? 5.397 -0.464 -15.264 1.00 63.06 87 TYR A C 1
ATOM 704 O O . TYR A 1 87 ? 5.571 0.364 -16.178 1.00 63.06 87 TYR A O 1
ATOM 712 N N . HIS A 1 88 ? 4.223 -1.067 -15.075 1.00 70.31 88 HIS A N 1
ATOM 713 C CA . HIS A 1 88 ? 3.113 -0.941 -16.019 1.00 70.31 88 HIS A CA 1
ATOM 714 C C . HIS A 1 88 ? 2.378 0.408 -15.892 1.00 70.31 88 HIS A C 1
ATOM 716 O O . HIS A 1 88 ? 2.344 1.051 -14.842 1.00 70.31 88 HIS A O 1
ATOM 722 N N . ILE A 1 89 ? 1.806 0.901 -17.003 1.00 75.06 89 ILE A N 1
ATOM 723 C CA . ILE A 1 89 ? 1.188 2.245 -17.072 1.00 75.06 89 ILE A CA 1
ATOM 724 C C . ILE A 1 89 ? 0.039 2.382 -16.065 1.00 75.06 89 ILE A C 1
ATOM 726 O O . ILE A 1 89 ? -0.059 3.407 -15.396 1.00 75.06 89 ILE A O 1
ATOM 730 N N . LYS A 1 90 ? -0.796 1.349 -15.923 1.00 79.81 90 LYS A N 1
ATOM 731 C CA . LYS A 1 90 ? -1.952 1.381 -15.020 1.00 79.81 90 LYS A CA 1
ATOM 732 C C . LYS A 1 90 ? -1.543 1.416 -13.552 1.00 79.81 90 LYS A C 1
ATOM 734 O O . LYS A 1 90 ? -2.136 2.153 -12.776 1.00 79.81 90 LYS A O 1
ATOM 739 N N . GLU A 1 91 ? -0.504 0.684 -13.168 1.00 82.25 91 GLU A N 1
ATOM 740 C CA . GLU A 1 91 ? -0.002 0.721 -11.795 1.00 82.25 91 GLU A CA 1
ATOM 741 C C . GLU A 1 91 ? 0.537 2.119 -11.442 1.00 82.25 91 GLU A C 1
ATOM 743 O O . GLU A 1 91 ? 0.272 2.641 -10.357 1.00 82.25 91 GLU A O 1
ATOM 748 N N . LYS A 1 92 ? 1.218 2.787 -12.393 1.00 85.25 92 LYS A N 1
ATOM 749 C CA . LYS A 1 92 ? 1.646 4.192 -12.233 1.00 85.25 92 LYS A CA 1
ATOM 750 C C . LYS A 1 92 ? 0.466 5.127 -11.994 1.00 85.25 92 LYS A C 1
ATOM 752 O O . LYS A 1 92 ? 0.583 6.052 -11.193 1.00 85.25 92 LYS A O 1
ATOM 757 N N . GLU A 1 93 ? -0.656 4.907 -12.675 1.00 89.94 93 GLU A N 1
ATOM 758 C CA . GLU A 1 93 ? -1.873 5.698 -12.472 1.00 89.94 93 GLU A CA 1
ATOM 759 C C . GLU A 1 93 ? -2.448 5.501 -11.064 1.00 89.94 93 GLU A C 1
ATOM 761 O O . GLU A 1 93 ? -2.874 6.478 -10.444 1.00 89.94 93 GLU A O 1
ATOM 766 N N . VAL A 1 94 ? -2.395 4.279 -10.517 1.00 91.50 94 VAL A N 1
ATOM 767 C CA . VAL A 1 94 ? -2.807 4.012 -9.129 1.00 91.50 94 VAL A CA 1
ATOM 768 C C . VAL A 1 94 ? -1.912 4.753 -8.138 1.00 91.50 94 VAL A C 1
ATOM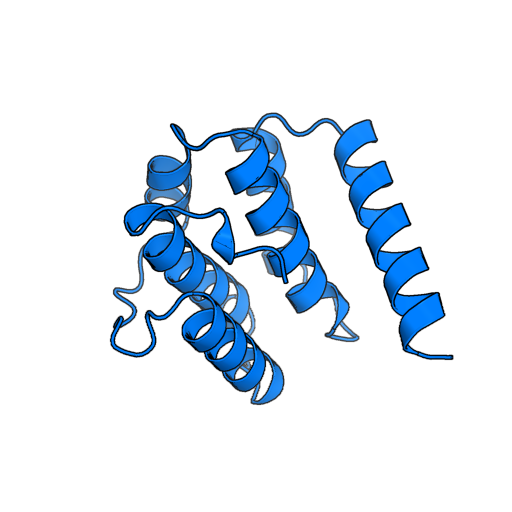 770 O O . VAL A 1 94 ? -2.423 5.458 -7.270 1.00 91.50 94 VAL A O 1
ATOM 773 N N . VAL A 1 95 ? -0.587 4.658 -8.284 1.00 91.56 95 VAL A N 1
ATOM 774 C CA . VAL A 1 95 ? 0.369 5.370 -7.413 1.00 91.56 95 VAL A CA 1
ATOM 775 C C . VAL A 1 95 ? 0.174 6.877 -7.490 1.00 91.56 95 VAL A C 1
ATOM 777 O O . VAL A 1 95 ? 0.126 7.545 -6.460 1.00 91.56 95 VAL A O 1
ATOM 780 N N . LYS A 1 96 ? 0.003 7.417 -8.699 1.00 92.62 96 LYS A N 1
ATOM 781 C CA . LYS A 1 96 ? -0.259 8.843 -8.889 1.00 92.62 96 LYS A CA 1
ATOM 782 C C . LYS A 1 96 ? -1.513 9.278 -8.131 1.00 92.62 96 LYS A C 1
ATOM 784 O O . LYS A 1 96 ? -1.464 10.259 -7.395 1.00 92.62 96 LYS A O 1
ATOM 789 N N . ARG A 1 97 ? -2.602 8.513 -8.246 1.00 94.38 97 ARG A N 1
ATOM 790 C CA . ARG A 1 97 ? -3.834 8.771 -7.495 1.00 94.38 97 ARG A CA 1
ATOM 791 C C . ARG A 1 97 ? -3.641 8.701 -5.981 1.00 94.38 97 ARG A C 1
ATOM 793 O O . ARG A 1 97 ? -4.188 9.539 -5.275 1.00 94.38 97 ARG A O 1
ATOM 800 N N . LEU A 1 98 ? -2.874 7.730 -5.478 1.00 94.31 98 LEU A N 1
ATOM 801 C CA . LEU A 1 98 ? -2.550 7.637 -4.049 1.00 94.31 98 LEU A CA 1
ATOM 802 C C . LEU A 1 98 ? -1.828 8.906 -3.579 1.00 94.31 98 LEU A C 1
ATOM 804 O O . LEU A 1 98 ? -2.212 9.488 -2.567 1.00 94.31 98 LEU A O 1
ATOM 808 N N . CYS A 1 99 ? -0.822 9.366 -4.328 1.00 94.38 99 CYS A N 1
ATOM 809 C CA . CYS A 1 99 ? -0.085 10.586 -4.005 1.00 94.38 99 CYS A CA 1
ATOM 810 C C . CYS A 1 99 ? -0.988 11.828 -4.008 1.00 94.38 99 CYS A C 1
ATOM 812 O O . CYS A 1 99 ? -0.920 12.624 -3.071 1.00 94.38 99 CYS A O 1
ATOM 814 N N . GLU A 1 100 ? -1.858 11.968 -5.011 1.00 94.31 100 GLU A N 1
ATOM 815 C CA . GLU A 1 100 ? -2.818 13.074 -5.114 1.00 94.31 100 GLU A CA 1
ATOM 816 C C . GLU A 1 100 ? -3.793 13.091 -3.922 1.00 94.31 100 GLU A C 1
ATOM 818 O O . GLU A 1 100 ? -3.904 14.107 -3.227 1.00 94.31 100 GLU A O 1
ATOM 823 N N . ASP A 1 101 ? -4.433 11.959 -3.614 1.00 93.81 101 ASP A N 1
ATOM 824 C CA . ASP A 1 101 ? -5.406 11.849 -2.517 1.00 93.81 101 ASP A CA 1
ATOM 825 C C . ASP A 1 101 ? -4.763 12.039 -1.139 1.00 93.81 101 ASP A C 1
ATOM 827 O O . ASP A 1 101 ? -5.363 12.600 -0.213 1.00 93.81 101 ASP A O 1
ATOM 831 N N . TRP A 1 102 ? -3.529 11.567 -0.974 1.00 93.75 102 TRP A N 1
ATOM 832 C CA . TRP A 1 102 ? -2.805 11.642 0.294 1.00 93.75 102 TRP A CA 1
ATOM 833 C C . TRP A 1 102 ? -1.977 12.913 0.439 1.00 93.75 102 TRP A C 1
ATOM 835 O O . TRP A 1 102 ? -1.406 13.134 1.509 1.00 93.75 102 TRP A O 1
ATOM 845 N N . LYS A 1 103 ? -1.981 13.772 -0.589 1.00 93.19 103 LYS A N 1
ATOM 846 C CA . LYS A 1 103 ? -1.223 15.027 -0.653 1.00 93.19 103 LYS A CA 1
ATOM 847 C C . LYS A 1 103 ? 0.275 14.806 -0.432 1.00 93.19 103 LYS A C 1
ATOM 849 O O . LYS A 1 103 ? 0.923 15.598 0.252 1.00 93.19 103 LYS A O 1
ATOM 854 N N . ILE A 1 104 ? 0.800 13.718 -0.990 1.00 93.25 104 ILE A N 1
ATOM 855 C CA . ILE A 1 104 ? 2.238 13.453 -1.039 1.00 93.25 104 ILE A CA 1
ATOM 856 C C . ILE A 1 104 ? 2.831 14.378 -2.096 1.00 93.25 104 ILE A C 1
ATOM 858 O O . ILE A 1 104 ? 2.395 14.362 -3.246 1.00 93.25 104 ILE A O 1
ATOM 862 N N . THR A 1 105 ? 3.788 15.214 -1.705 1.00 94.56 105 THR A N 1
ATOM 863 C CA . THR A 1 105 ? 4.460 16.119 -2.644 1.00 94.56 105 THR A CA 1
ATOM 864 C C . THR A 1 105 ? 5.440 15.357 -3.531 1.00 94.56 105 THR A C 1
ATOM 866 O O . THR A 1 105 ? 5.929 14.291 -3.151 1.00 94.56 105 THR A O 1
ATOM 869 N N . ASP A 1 106 ? 5.790 15.932 -4.682 1.00 92.81 106 ASP A N 1
ATOM 870 C CA . ASP A 1 106 ? 6.805 15.355 -5.571 1.00 92.81 106 ASP A CA 1
ATOM 871 C C . ASP A 1 106 ? 8.138 15.142 -4.835 1.00 92.81 106 ASP A C 1
ATOM 873 O O . ASP A 1 106 ? 8.724 14.069 -4.920 1.00 92.81 106 ASP A O 1
ATOM 877 N N . GLU A 1 107 ? 8.559 16.105 -4.006 1.00 95.06 107 GLU A N 1
ATOM 878 C CA . GLU A 1 107 ? 9.760 15.989 -3.165 1.00 95.06 107 GLU A CA 1
ATOM 879 C C . GLU A 1 107 ? 9.678 14.795 -2.195 1.00 95.06 107 GLU A C 1
ATOM 881 O O . GLU A 1 107 ? 10.634 14.033 -2.041 1.00 95.06 107 GLU A O 1
ATOM 886 N N . GLN A 1 108 ? 8.532 14.592 -1.535 1.00 92.75 108 GLN A N 1
ATOM 887 C CA . GLN A 1 108 ? 8.336 13.446 -0.643 1.00 92.75 108 GLN A CA 1
ATOM 888 C C . GLN A 1 108 ? 8.376 12.127 -1.414 1.00 92.75 108 GLN A C 1
ATOM 890 O O . GLN A 1 108 ? 8.999 11.167 -0.958 1.00 92.75 108 GLN A O 1
ATOM 895 N N . PHE A 1 109 ? 7.736 12.081 -2.581 1.00 93.12 109 PHE A N 1
ATOM 896 C CA . PHE A 1 109 ? 7.726 10.905 -3.438 1.00 93.12 109 PHE A CA 1
ATOM 897 C C . PHE A 1 109 ? 9.133 10.555 -3.946 1.00 93.12 109 PHE A C 1
ATOM 899 O O . PHE A 1 109 ? 9.553 9.401 -3.857 1.00 93.12 109 PHE A O 1
ATOM 906 N N . GLU A 1 110 ? 9.899 11.545 -4.407 1.00 91.88 110 GLU A N 1
ATOM 907 C CA . GLU A 1 110 ? 11.289 11.369 -4.837 1.00 91.88 110 GLU A CA 1
ATOM 908 C C . GLU A 1 110 ? 12.172 10.834 -3.706 1.00 91.88 110 GLU A C 1
ATOM 910 O O . GLU A 1 110 ? 12.922 9.877 -3.912 1.00 91.88 110 GLU A O 1
ATOM 915 N N . ASN A 1 111 ? 12.031 11.382 -2.495 1.00 93.19 111 ASN A N 1
ATOM 916 C CA . ASN A 1 111 ? 12.754 10.909 -1.314 1.00 93.19 111 ASN A CA 1
ATOM 917 C C . ASN A 1 111 ? 12.423 9.446 -0.976 1.00 93.19 111 ASN A C 1
ATOM 919 O O . ASN A 1 111 ? 13.323 8.662 -0.662 1.00 93.19 111 ASN A O 1
ATOM 923 N N . ILE A 1 112 ? 11.150 9.053 -1.080 1.00 91.69 112 ILE A N 1
ATOM 924 C CA . ILE A 1 112 ? 10.706 7.667 -0.879 1.00 91.69 112 ILE A CA 1
ATOM 925 C C . ILE A 1 112 ? 11.353 6.732 -1.911 1.00 91.69 112 ILE A C 1
ATOM 927 O O . ILE A 1 112 ? 11.905 5.691 -1.547 1.00 91.69 112 ILE A O 1
ATOM 931 N N . ILE A 1 113 ? 11.329 7.104 -3.193 1.00 90.44 113 ILE A N 1
ATOM 932 C CA . ILE A 1 113 ? 11.930 6.307 -4.271 1.00 90.44 113 ILE A CA 1
ATOM 933 C C . ILE A 1 113 ? 13.446 6.196 -4.102 1.00 90.44 113 ILE A C 1
ATOM 935 O O . ILE A 1 113 ? 14.007 5.117 -4.303 1.00 90.44 113 ILE A O 1
ATOM 939 N N . PHE A 1 114 ? 14.115 7.290 -3.731 1.00 90.62 114 PHE A N 1
ATOM 940 C CA . PHE A 1 114 ? 15.550 7.293 -3.464 1.00 90.62 114 PHE A CA 1
ATOM 941 C C . PHE A 1 114 ? 15.900 6.311 -2.342 1.00 90.62 114 PHE A C 1
ATOM 943 O O . PHE A 1 114 ? 16.761 5.450 -2.527 1.00 90.62 114 PHE A O 1
ATOM 950 N N . TRP A 1 115 ? 15.171 6.372 -1.226 1.00 91.06 115 TRP A N 1
ATOM 951 C CA . TRP A 1 115 ? 15.364 5.463 -0.099 1.00 91.06 115 TRP A CA 1
ATOM 952 C C . TRP A 1 115 ? 15.139 3.993 -0.481 1.00 91.06 115 TRP A C 1
ATOM 954 O O . TRP A 1 115 ? 15.940 3.133 -0.116 1.00 91.06 115 TRP A O 1
ATOM 964 N N . LEU A 1 116 ? 14.093 3.687 -1.259 1.00 88.75 116 LEU A N 1
ATOM 965 C CA . LEU A 1 116 ? 13.823 2.319 -1.720 1.00 88.75 116 LEU A CA 1
ATOM 966 C C . LEU A 1 116 ? 14.938 1.775 -2.620 1.00 88.75 116 LEU A C 1
ATOM 968 O O . LEU A 1 116 ? 15.331 0.617 -2.474 1.00 88.75 116 LEU A O 1
ATOM 972 N N . LYS A 1 117 ? 15.469 2.597 -3.532 1.00 86.00 117 LYS A N 1
ATOM 973 C CA . LYS A 1 117 ? 16.586 2.205 -4.404 1.00 86.00 117 LYS A CA 1
ATOM 974 C C . LYS A 1 117 ? 17.858 1.932 -3.608 1.00 86.00 117 LYS A C 1
ATOM 976 O O . LYS A 1 117 ? 18.506 0.920 -3.860 1.00 86.00 117 LYS A O 1
ATOM 981 N N . ASP A 1 118 ? 18.183 2.797 -2.651 1.00 89.44 118 ASP A N 1
ATOM 982 C CA . ASP A 1 118 ? 19.349 2.630 -1.779 1.00 89.44 118 ASP A CA 1
ATOM 983 C C . ASP A 1 118 ? 19.226 1.363 -0.918 1.00 89.44 118 ASP A C 1
ATOM 985 O O . ASP A 1 118 ? 20.112 0.508 -0.927 1.00 89.44 118 ASP A O 1
ATOM 989 N N . LYS A 1 119 ? 18.059 1.153 -0.292 1.00 87.81 119 LYS A N 1
ATOM 990 C CA . LYS A 1 119 ? 17.734 -0.085 0.433 1.00 87.81 119 LYS A CA 1
ATOM 991 C C . LYS A 1 119 ? 17.939 -1.323 -0.445 1.00 87.81 119 LYS A C 1
ATOM 993 O O . LYS A 1 119 ? 18.594 -2.274 -0.026 1.00 87.81 119 LYS A O 1
ATOM 998 N N . ASN A 1 120 ? 17.383 -1.325 -1.656 1.00 81.19 120 ASN A N 1
ATOM 999 C CA . ASN A 1 120 ? 17.494 -2.459 -2.573 1.00 81.19 120 ASN A CA 1
ATOM 1000 C C . ASN A 1 120 ? 18.933 -2.681 -3.048 1.00 81.19 120 ASN A C 1
ATOM 1002 O O . ASN A 1 120 ? 19.311 -3.824 -3.287 1.00 81.19 120 ASN A O 1
ATOM 1006 N N . HIS A 1 121 ? 19.740 -1.628 -3.178 1.00 83.88 121 HIS A N 1
ATOM 1007 C CA . HIS A 1 121 ? 21.161 -1.766 -3.480 1.00 83.88 121 HIS A CA 1
ATOM 1008 C C . HIS A 1 121 ? 21.900 -2.484 -2.344 1.00 83.88 121 HIS A C 1
ATOM 1010 O O . HIS A 1 121 ? 22.594 -3.458 -2.607 1.00 83.88 121 HIS A O 1
ATOM 1016 N N . ILE A 1 122 ? 21.671 -2.068 -1.093 1.00 86.00 122 ILE A N 1
ATOM 1017 C CA . ILE A 1 122 ? 22.295 -2.653 0.107 1.00 86.00 122 ILE A CA 1
ATOM 1018 C C . ILE A 1 122 ? 21.878 -4.115 0.322 1.00 86.00 122 ILE A C 1
ATOM 1020 O O . ILE A 1 122 ? 22.687 -4.941 0.731 1.00 86.00 122 ILE A O 1
ATOM 1024 N N . LEU A 1 123 ? 20.605 -4.445 0.093 1.00 79.50 123 LEU A N 1
ATOM 1025 C CA . LEU A 1 123 ? 20.078 -5.787 0.364 1.00 79.50 123 LEU A CA 1
ATOM 1026 C C . LEU A 1 123 ? 20.384 -6.811 -0.740 1.00 79.50 123 LEU A C 1
ATOM 1028 O O . LEU A 1 123 ? 20.240 -8.006 -0.495 1.00 79.50 123 LEU A O 1
ATOM 1032 N N . ASN A 1 124 ? 20.776 -6.357 -1.935 1.00 70.44 124 ASN A N 1
ATOM 1033 C CA . ASN A 1 124 ? 21.140 -7.224 -3.062 1.00 70.44 124 ASN A CA 1
ATOM 1034 C C . ASN A 1 124 ? 22.662 -7.305 -3.311 1.00 70.44 124 ASN A C 1
ATOM 1036 O O . ASN A 1 124 ? 23.076 -7.943 -4.281 1.00 70.44 124 ASN A O 1
ATOM 1040 N N . THR A 1 125 ? 23.481 -6.666 -2.468 1.00 50.12 125 THR A N 1
ATOM 1041 C CA . THR A 1 125 ? 24.936 -6.902 -2.346 1.00 50.12 125 THR A CA 1
ATOM 1042 C C . THR A 1 125 ? 25.240 -8.024 -1.367 1.00 50.12 125 THR A C 1
ATOM 1044 O O . THR A 1 125 ? 26.156 -8.820 -1.671 1.00 50.12 125 THR A O 1
#